Protein AF-A0A2E4YWI4-F1 (afdb_monomer_lite)

Radius of gyration: 18.25 Å; chains: 1; bounding box: 40×28×48 Å

pLDDT: mean 87.12, std 7.43, range [53.28, 95.19]

Secondary structure (DSSP, 8-state):
--HHHHHHHHHHTT--HHHHHHHHHHHHHHHHHHHHHHHHHHHHH--TT-EEEEEETTTTEEEEEEEEEE-SSEEEEEETTS--EEEEEGGG-EE-

Structure (mmCIF, N/CA/C/O backbone):
data_AF-A0A2E4YWI4-F1
#
_entry.id   AF-A0A2E4YWI4-F1
#
loop_
_atom_site.group_PDB
_atom_site.id
_atom_site.type_symbol
_atom_site.label_atom_id
_atom_site.label_alt_id
_atom_site.label_comp_id
_atom_site.label_asym_id
_atom_site.label_entity_id
_atom_site.label_seq_id
_atom_site.pdbx_PDB_ins_code
_atom_site.Cartn_x
_atom_site.Cartn_y
_atom_site.Cartn_z
_atom_site.occupancy
_atom_site.B_iso_or_equiv
_atom_site.auth_seq_id
_atom_site.auth_comp_id
_atom_site.auth_asym_id
_atom_site.auth_atom_id
_atom_site.pdbx_PDB_model_num
ATOM 1 N N . MET A 1 1 ? 20.897 -11.878 -0.628 1.00 53.28 1 MET A N 1
ATOM 2 C CA . MET A 1 1 ? 19.909 -11.339 -1.585 1.00 53.28 1 MET A CA 1
ATOM 3 C C . MET A 1 1 ? 18.966 -12.458 -1.991 1.00 53.28 1 MET A C 1
ATOM 5 O O . MET A 1 1 ? 19.333 -13.617 -1.848 1.00 53.28 1 MET A O 1
ATOM 9 N N . SER A 1 2 ? 17.728 -12.157 -2.391 1.00 75.12 2 SER A N 1
ATOM 10 C CA . SER A 1 2 ? 16.859 -13.200 -2.953 1.00 75.12 2 SER A CA 1
ATOM 11 C C . SER A 1 2 ? 17.380 -13.590 -4.334 1.00 75.12 2 SER A C 1
ATOM 13 O O . SER A 1 2 ? 17.679 -12.681 -5.100 1.00 75.12 2 SER A O 1
ATOM 15 N N . SER A 1 3 ? 17.368 -14.878 -4.686 1.00 80.75 3 SER A N 1
ATOM 16 C CA . SER A 1 3 ? 17.858 -15.400 -5.978 1.00 80.75 3 SER A CA 1
ATOM 17 C C . SER A 1 3 ? 17.350 -14.635 -7.216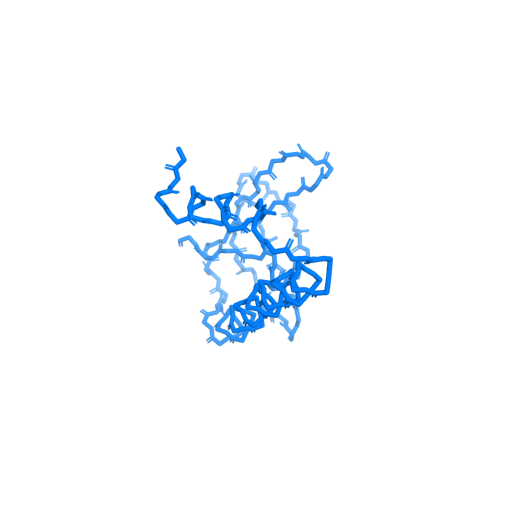 1.00 80.75 3 SER A C 1
ATOM 19 O O . SER A 1 3 ? 18.028 -14.564 -8.231 1.00 80.75 3 SER A O 1
ATOM 21 N N . ASN A 1 4 ? 16.160 -14.030 -7.134 1.00 83.75 4 ASN A N 1
ATOM 22 C CA . ASN A 1 4 ? 15.568 -13.239 -8.218 1.00 83.75 4 ASN A CA 1
ATOM 23 C C . ASN A 1 4 ? 16.202 -11.849 -8.402 1.00 83.75 4 ASN A C 1
ATOM 25 O O . ASN A 1 4 ? 16.127 -11.294 -9.493 1.00 83.75 4 ASN A O 1
ATOM 29 N N . LEU A 1 5 ? 16.791 -11.271 -7.352 1.00 87.19 5 LEU A N 1
ATOM 30 C CA . LEU A 1 5 ? 17.499 -9.990 -7.440 1.00 87.19 5 LEU A CA 1
ATOM 31 C C . LEU A 1 5 ? 18.846 -10.173 -8.142 1.00 87.19 5 LEU A C 1
ATOM 33 O O . LEU A 1 5 ? 19.188 -9.346 -8.978 1.00 87.19 5 LEU A O 1
ATOM 37 N N . ASP A 1 6 ? 19.525 -11.293 -7.896 1.00 88.38 6 ASP A N 1
ATOM 38 C CA . ASP A 1 6 ? 20.804 -11.626 -8.536 1.00 88.38 6 ASP A CA 1
ATOM 39 C C . ASP A 1 6 ? 20.641 -11.794 -10.064 1.00 88.38 6 ASP A C 1
ATOM 41 O O . ASP A 1 6 ? 21.503 -11.399 -10.850 1.00 88.38 6 ASP A O 1
ATOM 45 N N . ILE A 1 7 ? 19.490 -12.316 -10.513 1.00 87.50 7 ILE A N 1
ATOM 46 C CA . ILE A 1 7 ? 19.136 -12.397 -11.941 1.00 87.50 7 ILE A CA 1
ATOM 47 C C . ILE A 1 7 ? 18.943 -10.998 -12.538 1.00 87.50 7 ILE A C 1
ATOM 49 O O . ILE A 1 7 ? 19.427 -10.730 -13.634 1.00 87.50 7 ILE A O 1
ATOM 53 N N . ILE A 1 8 ? 18.246 -10.101 -11.833 1.00 86.69 8 ILE A N 1
ATOM 54 C CA . ILE A 1 8 ? 18.026 -8.721 -12.295 1.00 86.69 8 ILE A CA 1
ATOM 55 C C . ILE A 1 8 ? 19.359 -7.974 -12.397 1.00 86.69 8 ILE A C 1
ATOM 57 O O . ILE A 1 8 ? 19.588 -7.273 -13.379 1.00 86.69 8 ILE A O 1
ATOM 61 N N . GLU A 1 9 ? 20.242 -8.156 -11.416 1.00 87.50 9 GLU A N 1
ATOM 62 C CA . GLU A 1 9 ? 21.587 -7.578 -11.405 1.00 87.50 9 GLU A CA 1
ATOM 63 C C . GLU A 1 9 ? 22.428 -8.096 -12.578 1.00 87.50 9 GLU A C 1
ATOM 65 O O . GLU A 1 9 ? 23.008 -7.311 -13.322 1.00 87.50 9 GLU A O 1
ATOM 70 N N . THR A 1 10 ? 22.389 -9.406 -12.834 1.00 89.00 10 THR A N 1
ATOM 71 C CA . THR A 1 10 ? 23.075 -10.010 -13.986 1.00 89.00 10 THR A CA 1
ATOM 72 C C . THR A 1 10 ? 22.544 -9.463 -15.314 1.00 89.00 10 THR A C 1
ATOM 74 O O . THR A 1 10 ? 23.323 -9.105 -16.198 1.00 89.00 10 THR A O 1
ATOM 77 N N . LEU A 1 11 ? 21.219 -9.356 -15.462 1.00 87.75 11 LEU A N 1
ATOM 78 C CA . LEU A 1 11 ? 20.593 -8.830 -16.676 1.00 87.75 11 LEU A CA 1
ATOM 79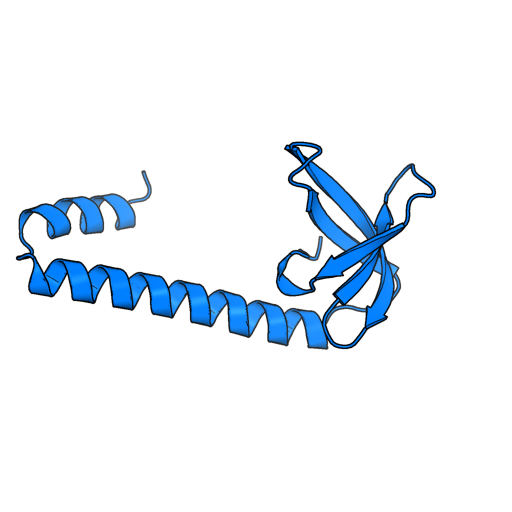 C C . LEU A 1 11 ? 20.948 -7.359 -16.908 1.00 87.75 11 LEU A C 1
ATOM 81 O O . LEU A 1 11 ? 21.202 -6.984 -18.051 1.00 87.75 11 LEU A O 1
ATOM 85 N N . ALA A 1 12 ? 21.046 -6.547 -15.852 1.00 88.31 12 ALA A N 1
ATOM 86 C CA . ALA A 1 12 ? 21.374 -5.124 -15.953 1.00 88.31 12 ALA A CA 1
ATOM 87 C C . ALA A 1 12 ? 22.721 -4.850 -16.650 1.00 88.31 12 ALA A C 1
ATOM 89 O O . ALA A 1 12 ? 22.883 -3.793 -17.249 1.00 88.31 12 ALA A O 1
ATOM 90 N N . HIS A 1 13 ? 23.660 -5.802 -16.631 1.00 90.12 13 HIS A N 1
ATOM 91 C CA . HIS A 1 13 ? 24.940 -5.690 -17.341 1.00 90.12 13 HIS A CA 1
ATOM 92 C C . HIS A 1 13 ? 24.868 -6.025 -18.838 1.00 90.12 13 HIS A C 1
ATOM 94 O O . HIS A 1 13 ? 25.808 -5.738 -19.575 1.00 90.12 13 HIS A O 1
ATOM 100 N N . SER A 1 14 ? 23.782 -6.660 -19.280 1.00 89.56 14 SER A N 1
ATOM 101 C CA . SER A 1 14 ? 23.595 -7.138 -20.658 1.00 89.56 14 SER A CA 1
ATOM 102 C C . SER A 1 14 ? 22.557 -6.346 -21.457 1.00 89.56 14 SER A C 1
ATOM 104 O O . SER A 1 14 ? 22.532 -6.437 -22.683 1.00 89.56 14 SER A O 1
ATOM 106 N N . LEU A 1 15 ? 21.704 -5.580 -20.773 1.00 91.38 15 LEU A N 1
ATOM 107 C CA . LEU A 1 15 ? 20.670 -4.753 -21.388 1.00 91.38 15 LEU A CA 1
ATOM 108 C C . LEU A 1 15 ? 21.279 -3.447 -21.907 1.00 91.38 15 LEU A C 1
ATOM 110 O O . LEU A 1 15 ? 22.095 -2.821 -21.231 1.00 91.38 15 LEU A O 1
ATOM 114 N N . ASN A 1 16 ? 20.859 -3.017 -23.096 1.00 92.88 16 ASN A N 1
ATOM 115 C CA . ASN A 1 16 ? 21.140 -1.659 -23.562 1.00 92.88 16 ASN A CA 1
ATOM 116 C C . ASN A 1 16 ? 20.206 -0.647 -22.863 1.00 92.88 16 ASN A C 1
ATOM 118 O O . ASN A 1 16 ? 19.243 -1.029 -22.196 1.00 92.88 16 ASN A O 1
ATOM 122 N N . ASP A 1 17 ? 20.462 0.652 -23.037 1.00 91.62 17 ASP A N 1
ATOM 123 C CA . ASP A 1 17 ? 19.700 1.710 -22.355 1.00 91.62 17 ASP A CA 1
ATOM 124 C C . ASP A 1 17 ? 18.188 1.671 -22.647 1.00 91.62 17 ASP A C 1
ATOM 126 O O . ASP A 1 17 ? 17.382 1.965 -21.761 1.00 91.62 17 ASP A O 1
ATOM 130 N N . SER A 1 18 ? 17.789 1.281 -23.865 1.00 93.44 18 SER A N 1
ATOM 131 C CA . SER A 1 18 ? 16.372 1.143 -24.231 1.00 93.44 18 SER A CA 1
ATOM 132 C C . SER A 1 18 ? 15.723 -0.000 -23.456 1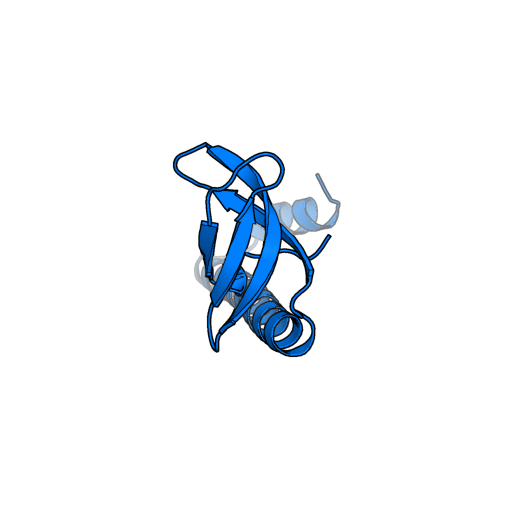.00 93.44 18 SER A C 1
ATOM 134 O O . SER A 1 18 ? 14.680 0.181 -22.827 1.00 93.44 18 SER A O 1
ATOM 136 N N . ASP A 1 19 ? 16.372 -1.163 -23.446 1.00 90.88 19 ASP A N 1
ATOM 137 C CA . ASP A 1 19 ? 15.876 -2.346 -22.752 1.00 90.88 19 ASP A CA 1
ATOM 138 C C . ASP A 1 19 ? 15.840 -2.132 -21.231 1.00 90.88 19 ASP A C 1
ATOM 140 O O . ASP A 1 19 ? 14.921 -2.592 -20.548 1.00 90.88 19 ASP A O 1
ATOM 144 N N . LEU A 1 20 ? 16.806 -1.386 -20.686 1.00 90.75 20 LEU A N 1
ATOM 145 C CA . LEU A 1 20 ? 16.838 -1.021 -19.273 1.00 90.75 20 LEU A CA 1
ATOM 146 C C . LEU A 1 20 ? 15.664 -0.102 -18.902 1.00 90.75 20 LEU A C 1
ATOM 148 O O . LEU A 1 20 ? 15.007 -0.320 -17.878 1.00 90.75 20 LEU A O 1
ATOM 152 N N . ALA A 1 21 ? 15.362 0.897 -19.735 1.00 90.81 21 ALA A N 1
ATOM 153 C CA . ALA A 1 21 ? 14.220 1.785 -19.524 1.00 90.81 21 ALA A CA 1
ATOM 154 C C . ALA A 1 21 ? 12.891 1.008 -19.539 1.00 90.81 21 ALA A C 1
ATOM 156 O O . ALA A 1 21 ? 12.024 1.216 -18.679 1.00 90.81 21 ALA A O 1
ATOM 157 N N . ASP A 1 22 ? 12.748 0.059 -20.463 1.00 93.69 22 ASP A N 1
ATOM 158 C CA .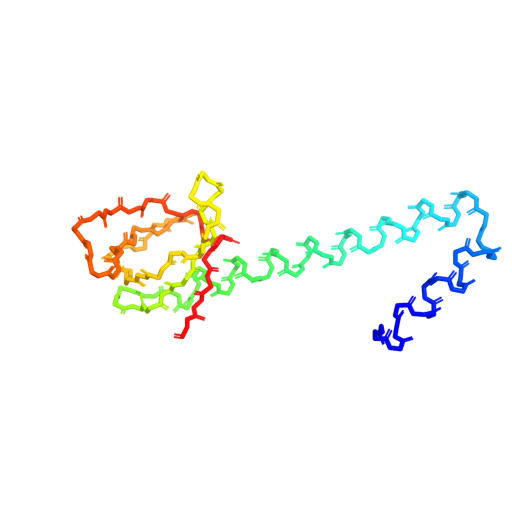 ASP A 1 22 ? 11.573 -0.803 -20.552 1.00 93.69 22 ASP A CA 1
ATOM 159 C C . ASP A 1 22 ? 11.463 -1.769 -19.368 1.00 93.69 22 ASP A C 1
ATOM 161 O O . ASP A 1 22 ? 10.382 -1.906 -18.780 1.00 93.69 22 ASP A O 1
ATOM 165 N N . ALA A 1 23 ? 12.572 -2.368 -18.932 1.00 90.56 23 ALA A N 1
ATOM 166 C CA . ALA A 1 23 ? 12.614 -3.223 -17.749 1.00 90.56 23 ALA A CA 1
ATOM 167 C C . ALA A 1 23 ? 12.172 -2.467 -16.483 1.00 90.56 23 ALA A C 1
ATOM 169 O O . ALA A 1 23 ? 11.327 -2.956 -15.722 1.00 90.56 23 ALA A O 1
ATOM 170 N N . ILE A 1 24 ? 12.661 -1.237 -16.286 1.00 91.25 24 ILE A N 1
ATOM 171 C CA . ILE A 1 24 ? 12.237 -0.364 -15.180 1.00 91.25 24 ILE A CA 1
ATOM 172 C C . ILE A 1 24 ? 10.730 -0.099 -15.256 1.00 91.25 24 ILE A C 1
ATOM 174 O O . ILE A 1 24 ? 10.024 -0.212 -14.248 1.00 91.25 24 ILE A O 1
ATOM 178 N N . ASN A 1 25 ? 10.212 0.204 -16.447 1.00 93.19 25 ASN A N 1
ATOM 179 C CA . ASN A 1 25 ? 8.787 0.444 -16.652 1.00 93.19 25 ASN A CA 1
ATOM 180 C C . ASN A 1 25 ? 7.932 -0.788 -16.327 1.00 93.19 25 ASN A C 1
ATOM 182 O O . ASN A 1 25 ? 6.874 -0.647 -15.707 1.00 93.19 25 ASN A O 1
ATOM 186 N N . ILE A 1 26 ? 8.373 -1.992 -16.700 1.00 93.38 26 ILE A N 1
ATOM 187 C CA . ILE A 1 26 ? 7.684 -3.251 -16.380 1.00 93.38 26 ILE A CA 1
ATOM 188 C C . ILE A 1 26 ? 7.613 -3.448 -14.862 1.00 93.38 26 ILE A C 1
ATOM 190 O O . ILE A 1 26 ? 6.527 -3.666 -14.313 1.00 93.38 26 ILE A O 1
ATOM 194 N N . LEU A 1 27 ? 8.745 -3.309 -14.167 1.00 91.62 27 LEU A N 1
ATOM 195 C CA . LEU A 1 27 ? 8.813 -3.453 -12.711 1.00 91.62 27 LEU A CA 1
ATOM 196 C C . LEU A 1 27 ? 7.946 -2.404 -12.002 1.00 91.62 27 LEU A C 1
ATOM 198 O O . LEU A 1 27 ? 7.205 -2.725 -11.064 1.00 91.62 27 LEU A O 1
ATOM 202 N N . HIS A 1 28 ? 7.975 -1.160 -12.482 1.00 91.62 28 HIS A N 1
ATOM 203 C CA . HIS A 1 28 ? 7.150 -0.080 -11.955 1.00 91.62 28 HIS A CA 1
ATOM 204 C C . HIS A 1 28 ? 5.651 -0.353 -12.150 1.00 91.62 28 HIS A C 1
ATOM 206 O O . HIS A 1 28 ? 4.870 -0.228 -11.201 1.00 91.62 28 HIS A O 1
ATOM 212 N N . LYS A 1 29 ? 5.237 -0.788 -13.348 1.00 92.56 29 LYS A N 1
ATOM 213 C CA . LYS A 1 29 ? 3.846 -1.170 -13.641 1.00 92.56 29 LYS A CA 1
ATOM 214 C C . LYS A 1 29 ? 3.379 -2.311 -12.739 1.00 92.56 29 LYS A C 1
ATOM 216 O O . LYS A 1 29 ? 2.300 -2.209 -12.157 1.00 92.56 29 LYS A O 1
ATOM 221 N N . ALA A 1 30 ? 4.195 -3.351 -12.558 1.00 89.19 30 ALA A N 1
ATOM 222 C CA . ALA A 1 30 ? 3.871 -4.472 -11.677 1.00 89.19 30 ALA A CA 1
ATOM 223 C C . ALA A 1 30 ? 3.687 -4.020 -10.219 1.00 89.19 30 ALA A C 1
ATOM 225 O O . ALA A 1 30 ? 2.715 -4.402 -9.564 1.00 89.19 30 ALA A O 1
ATOM 226 N N . ARG A 1 31 ? 4.574 -3.152 -9.713 1.00 87.25 31 ARG A N 1
ATOM 227 C CA . ARG A 1 31 ? 4.433 -2.550 -8.377 1.00 87.25 31 ARG A CA 1
ATOM 228 C C . ARG A 1 31 ? 3.130 -1.759 -8.254 1.00 87.25 31 ARG A C 1
ATOM 230 O O . ARG A 1 31 ? 2.397 -1.951 -7.285 1.00 87.25 31 ARG A O 1
ATOM 237 N N . LYS A 1 32 ? 2.824 -0.907 -9.236 1.00 86.62 32 LYS A N 1
ATOM 238 C CA . LYS A 1 32 ? 1.606 -0.088 -9.252 1.00 86.62 32 LYS A CA 1
ATOM 239 C C . LYS A 1 32 ? 0.339 -0.948 -9.287 1.00 86.62 32 LYS A C 1
ATOM 241 O O . LYS A 1 32 ? -0.606 -0.656 -8.561 1.00 86.62 32 LYS A O 1
ATOM 246 N N . ALA A 1 33 ? 0.331 -2.027 -10.071 1.00 84.44 33 ALA A N 1
ATOM 247 C CA . ALA A 1 33 ? -0.786 -2.969 -10.134 1.00 84.44 33 ALA A CA 1
ATOM 248 C C . ALA A 1 33 ? -1.026 -3.671 -8.787 1.00 84.44 33 ALA A C 1
ATOM 250 O O . ALA A 1 33 ? -2.162 -3.719 -8.320 1.00 84.44 33 ALA A O 1
ATOM 251 N N . ARG A 1 34 ? 0.037 -4.138 -8.112 1.00 81.31 34 ARG A N 1
ATOM 252 C CA . ARG A 1 34 ? -0.075 -4.726 -6.763 1.00 81.31 34 ARG A CA 1
ATOM 253 C C . ARG A 1 34 ? -0.658 -3.734 -5.757 1.00 81.31 34 ARG A C 1
ATOM 255 O O . ARG A 1 34 ? -1.572 -4.089 -5.025 1.00 81.31 34 ARG A O 1
ATOM 262 N N . GLN A 1 35 ? -0.190 -2.486 -5.767 1.00 79.00 35 GLN A N 1
ATOM 263 C CA . GLN A 1 35 ? -0.719 -1.434 -4.892 1.00 79.00 35 GLN A CA 1
ATOM 264 C C . GLN A 1 35 ? -2.192 -1.112 -5.183 1.00 79.00 35 GLN A C 1
ATOM 266 O O . GLN A 1 35 ? -2.975 -0.913 -4.257 1.00 79.00 35 GLN A O 1
ATOM 271 N N . ALA A 1 36 ? -2.585 -1.077 -6.460 1.00 76.25 36 ALA A N 1
ATOM 272 C CA . ALA A 1 36 ? -3.973 -0.849 -6.851 1.00 76.25 36 ALA A CA 1
ATOM 273 C C . ALA A 1 36 ? -4.891 -1.988 -6.381 1.00 76.25 36 ALA A C 1
ATOM 275 O O . ALA A 1 36 ? -5.942 -1.715 -5.802 1.00 76.25 36 ALA A O 1
ATOM 276 N N . ASN A 1 37 ? -4.468 -3.242 -6.566 1.00 76.31 37 ASN A N 1
ATOM 277 C CA . ASN A 1 37 ? -5.211 -4.418 -6.112 1.00 76.31 37 ASN A CA 1
ATOM 278 C C . ASN A 1 37 ? -5.320 -4.462 -4.587 1.00 76.31 37 ASN A C 1
ATOM 280 O O . ASN A 1 37 ? -6.410 -4.676 -4.070 1.00 76.31 37 ASN A O 1
ATOM 284 N N . GLN A 1 38 ? -4.235 -4.156 -3.873 1.00 70.38 38 GLN A N 1
ATOM 285 C CA . GLN A 1 38 ? -4.236 -4.069 -2.414 1.00 70.38 38 GLN A CA 1
ATOM 286 C C . GLN A 1 38 ? -5.202 -2.985 -1.917 1.00 70.38 38 GLN A C 1
ATOM 288 O O . GLN A 1 38 ? -5.961 -3.211 -0.983 1.00 70.38 38 GLN A O 1
ATOM 293 N N . LEU A 1 39 ? -5.250 -1.820 -2.570 1.00 71.12 39 LEU A N 1
ATOM 294 C CA . LEU A 1 39 ? -6.197 -0.759 -2.218 1.00 71.12 39 LEU A CA 1
ATOM 295 C C . LEU A 1 39 ? -7.659 -1.178 -2.454 1.00 71.12 39 LEU A C 1
ATOM 297 O O . LEU A 1 39 ? -8.544 -0.781 -1.695 1.00 71.12 39 LEU A O 1
ATOM 301 N N . LEU A 1 40 ? -7.916 -1.965 -3.500 1.00 70.25 40 LEU A N 1
ATOM 302 C CA . LEU A 1 40 ? -9.231 -2.525 -3.817 1.00 70.25 40 LEU A CA 1
ATOM 303 C C . LEU A 1 40 ? -9.646 -3.595 -2.798 1.00 70.25 40 LEU A C 1
ATOM 305 O O . LEU A 1 40 ? -10.763 -3.565 -2.289 1.00 70.25 40 LEU A O 1
ATOM 309 N N . GLU A 1 41 ? -8.727 -4.485 -2.442 1.00 71.25 41 GLU A N 1
ATOM 310 C CA . GLU A 1 41 ? -8.929 -5.522 -1.434 1.00 71.25 41 GLU A CA 1
ATOM 311 C C . GLU A 1 41 ? -9.164 -4.917 -0.046 1.00 71.25 41 GLU A C 1
ATOM 313 O O . GLU A 1 41 ? -10.132 -5.264 0.629 1.00 71.25 41 GLU A O 1
ATOM 318 N N . MET A 1 42 ? -8.355 -3.936 0.360 1.00 68.44 42 MET A N 1
ATOM 319 C CA . MET A 1 42 ? -8.526 -3.251 1.642 1.00 68.44 42 MET A CA 1
ATOM 320 C C . MET A 1 42 ? -9.829 -2.457 1.715 1.00 68.44 42 MET A C 1
ATOM 322 O O . MET A 1 42 ? -10.455 -2.416 2.770 1.00 68.44 42 MET A O 1
ATOM 326 N N . LYS A 1 43 ? -10.291 -1.863 0.606 1.00 68.19 43 LYS A N 1
ATOM 327 C CA . LYS A 1 43 ? -11.623 -1.238 0.553 1.00 68.19 43 LYS A CA 1
ATOM 328 C C . LYS A 1 43 ? -12.750 -2.221 0.854 1.00 68.19 43 LYS A C 1
ATOM 330 O O . LYS A 1 43 ? -13.748 -1.808 1.436 1.00 68.19 43 LYS A O 1
ATOM 335 N N . ASN A 1 44 ? -12.591 -3.475 0.445 1.00 70.94 44 ASN A N 1
ATOM 336 C CA . ASN A 1 44 ? -13.625 -4.496 0.569 1.00 70.94 44 ASN A CA 1
ATOM 337 C C . ASN A 1 44 ? -13.538 -5.280 1.887 1.00 70.94 44 ASN A C 1
ATOM 339 O O . ASN A 1 44 ? -14.541 -5.838 2.320 1.00 70.94 44 ASN A O 1
ATOM 343 N N . THR A 1 45 ? -12.363 -5.331 2.521 1.00 81.19 45 THR A N 1
ATOM 344 C CA . THR A 1 45 ? -12.103 -6.193 3.689 1.00 81.19 45 THR A CA 1
ATOM 345 C C . THR A 1 45 ? -11.927 -5.444 5.007 1.00 81.19 45 THR A C 1
ATOM 347 O O . THR A 1 45 ? -12.043 -6.067 6.064 1.00 81.19 45 THR A O 1
ATOM 350 N N . LEU A 1 46 ? -11.651 -4.134 4.976 1.00 83.88 46 LEU A N 1
ATOM 351 C CA . LEU A 1 46 ? -11.546 -3.330 6.191 1.00 83.88 46 LEU A CA 1
ATOM 352 C C . LEU A 1 46 ? -12.929 -3.047 6.775 1.00 83.88 46 LEU A C 1
ATOM 354 O O . LEU A 1 46 ? -13.790 -2.447 6.130 1.00 83.88 46 LEU A O 1
ATOM 358 N N . ALA A 1 47 ? -13.095 -3.389 8.044 1.00 87.94 47 ALA A N 1
ATOM 359 C CA . ALA A 1 47 ? -14.278 -3.114 8.834 1.00 87.94 47 ALA A CA 1
ATOM 360 C C . ALA A 1 47 ? -13.924 -2.323 10.098 1.00 87.94 47 ALA A C 1
ATOM 362 O O . ALA A 1 47 ? -12.774 -2.234 10.532 1.00 87.94 47 ALA A O 1
ATOM 363 N N . LYS A 1 48 ? -14.943 -1.718 10.713 1.00 90.94 48 LYS A N 1
ATOM 364 C CA . LYS A 1 48 ? -14.799 -1.115 12.041 1.00 90.94 48 LYS A CA 1
ATOM 365 C C . LYS A 1 48 ? -14.383 -2.199 13.044 1.00 90.94 48 LYS A C 1
ATOM 367 O O . LYS A 1 48 ? -15.019 -3.243 13.100 1.00 90.94 48 LYS A O 1
ATOM 372 N N . GLY A 1 49 ? -13.372 -1.907 13.857 1.00 90.56 49 GLY A N 1
ATOM 373 C CA . GLY A 1 49 ? -12.808 -2.822 14.851 1.00 90.56 49 GLY A CA 1
ATOM 374 C C . GLY A 1 49 ? -11.580 -3.597 14.372 1.00 90.56 49 GLY A C 1
ATOM 375 O O . GLY A 1 49 ? -10.856 -4.112 15.215 1.00 90.56 49 GLY A O 1
ATOM 376 N N . ASP A 1 50 ? -11.300 -3.629 13.065 1.00 91.75 50 ASP A N 1
ATOM 377 C CA . ASP A 1 50 ? -10.089 -4.272 12.548 1.00 91.75 50 ASP A CA 1
ATOM 378 C C . ASP A 1 50 ? -8.825 -3.600 13.088 1.00 91.75 50 ASP A C 1
ATOM 380 O O . ASP A 1 50 ? -8.756 -2.368 13.179 1.00 91.75 50 ASP A O 1
ATOM 384 N N . VAL A 1 51 ? -7.817 -4.417 13.391 1.00 93.06 51 VAL A N 1
ATOM 385 C CA . VAL A 1 51 ? -6.488 -3.953 13.786 1.00 93.06 51 VAL A CA 1
ATOM 386 C C . VAL A 1 51 ? -5.646 -3.738 12.537 1.00 93.06 51 VAL A C 1
ATOM 388 O O . VAL A 1 51 ? -5.598 -4.569 11.629 1.00 93.06 51 VAL A O 1
ATOM 391 N N . VAL A 1 52 ? -5.004 -2.580 12.478 1.00 93.00 52 VAL A N 1
ATOM 392 C CA . VAL A 1 52 ? -4.192 -2.146 11.350 1.00 93.00 52 VAL A CA 1
ATOM 393 C C . VAL A 1 52 ? -2.899 -1.513 11.835 1.00 93.00 52 VAL A C 1
ATOM 395 O O . VAL A 1 52 ? -2.844 -0.902 12.902 1.00 93.00 52 VAL A O 1
ATOM 398 N N . GLU A 1 53 ? -1.867 -1.616 11.013 1.00 93.81 53 GLU A N 1
ATOM 399 C CA . GLU A 1 53 ? -0.608 -0.899 11.166 1.00 93.81 53 GLU A CA 1
ATOM 400 C C . GLU A 1 53 ? -0.375 0.026 9.966 1.00 93.81 53 GLU A C 1
ATOM 402 O O . GLU A 1 53 ? -0.796 -0.269 8.842 1.00 93.81 53 GLU A O 1
ATOM 407 N N . PHE A 1 54 ? 0.279 1.163 10.193 1.00 91.62 54 PHE A N 1
ATOM 408 C CA . PHE A 1 54 ? 0.718 2.068 9.131 1.00 91.62 54 PHE A CA 1
ATOM 409 C C . PHE A 1 54 ? 2.007 2.787 9.522 1.00 91.62 54 PHE A C 1
ATOM 411 O O . PHE A 1 54 ? 2.245 3.079 10.690 1.00 91.62 54 PHE A O 1
ATOM 418 N N . TYR A 1 55 ? 2.842 3.098 8.533 1.00 90.75 55 TYR A N 1
ATOM 419 C CA . TYR A 1 55 ? 4.085 3.833 8.755 1.00 90.75 55 TYR A CA 1
ATOM 420 C C . TYR A 1 55 ? 3.825 5.339 8.877 1.00 90.75 55 TYR A C 1
ATOM 422 O O . TYR A 1 55 ? 3.203 5.936 7.993 1.00 90.75 55 TYR A O 1
ATOM 430 N N . HIS A 1 56 ? 4.329 5.967 9.941 1.00 89.88 56 HIS A N 1
ATOM 431 C CA . HIS A 1 56 ? 4.214 7.404 10.170 1.00 89.88 56 HIS A CA 1
ATOM 432 C C . HIS A 1 56 ? 5.557 8.105 9.939 1.00 89.88 56 HIS A C 1
ATOM 434 O O . HIS A 1 56 ? 6.442 8.089 10.794 1.00 89.88 56 HIS A O 1
ATOM 440 N N . SER A 1 57 ? 5.696 8.783 8.797 1.00 84.12 57 SER A N 1
ATOM 441 C CA . SER A 1 57 ? 6.967 9.364 8.335 1.00 84.12 57 SER A CA 1
ATOM 442 C C . SER A 1 57 ? 7.626 10.319 9.330 1.00 84.12 57 SER A C 1
ATOM 444 O O . SER A 1 57 ? 8.839 10.285 9.483 1.00 84.12 57 SER A O 1
ATOM 446 N N . THR A 1 58 ? 6.851 11.147 10.037 1.00 85.06 58 THR A N 1
ATOM 447 C CA . THR A 1 58 ? 7.409 12.126 10.989 1.00 85.06 58 THR A CA 1
ATOM 448 C C . THR A 1 58 ? 7.904 11.477 12.279 1.00 85.06 58 THR A C 1
ATOM 450 O O . THR A 1 58 ? 8.828 11.987 12.898 1.00 85.06 58 THR A O 1
ATOM 453 N N . LYS A 1 59 ? 7.290 10.359 12.692 1.00 83.19 59 LYS A N 1
ATOM 454 C CA . LYS A 1 59 ? 7.731 9.606 13.878 1.00 83.19 59 LYS A CA 1
ATOM 455 C C . LYS A 1 59 ? 8.797 8.566 13.508 1.00 83.19 59 LYS A C 1
ATOM 457 O O . LYS A 1 59 ? 9.507 8.083 14.376 1.00 83.19 59 LYS A O 1
ATOM 462 N N . GLY A 1 60 ? 8.911 8.229 12.221 1.00 88.69 60 GLY A N 1
ATOM 463 C CA . GLY A 1 60 ? 9.855 7.237 11.716 1.00 88.69 60 GLY A CA 1
ATOM 464 C C . GLY A 1 60 ? 9.496 5.793 12.078 1.00 88.69 60 GLY A C 1
ATOM 465 O O . GLY A 1 60 ? 10.311 4.904 11.851 1.00 88.69 60 GLY A O 1
ATOM 466 N N . GLU A 1 61 ? 8.296 5.544 12.607 1.00 90.88 61 GLU A N 1
ATOM 467 C CA . GLU A 1 61 ? 7.877 4.253 13.161 1.00 90.88 61 GLU A CA 1
ATOM 468 C C . GLU A 1 61 ? 6.537 3.774 12.584 1.00 90.88 61 GLU A C 1
ATOM 470 O O . GLU A 1 61 ? 5.779 4.539 11.976 1.00 90.88 61 GLU A O 1
ATOM 475 N N . TYR A 1 62 ? 6.246 2.486 12.775 1.00 91.00 62 TYR A N 1
ATOM 476 C CA . TYR A 1 62 ? 4.932 1.920 12.489 1.00 91.00 62 TYR A CA 1
ATOM 477 C C . TYR A 1 62 ? 4.009 2.140 13.682 1.00 91.00 62 TYR A C 1
ATOM 479 O O . TYR A 1 62 ? 4.317 1.735 14.800 1.00 91.00 62 TYR A O 1
ATOM 487 N N . ILE A 1 63 ? 2.861 2.755 13.425 1.00 92.31 63 ILE A N 1
ATOM 488 C CA . ILE A 1 63 ? 1.801 2.948 14.405 1.00 92.31 63 ILE A CA 1
ATOM 489 C C . ILE A 1 63 ? 0.778 1.834 14.221 1.00 92.31 63 ILE A C 1
ATOM 491 O O . ILE A 1 63 ? 0.325 1.576 13.102 1.00 92.31 63 ILE A O 1
ATOM 495 N N . ARG A 1 64 ? 0.389 1.202 15.328 1.00 94.50 64 ARG A N 1
ATOM 496 C CA . ARG A 1 64 ? -0.678 0.202 15.380 1.00 94.50 64 ARG A CA 1
ATOM 497 C C . ARG A 1 64 ? -1.944 0.814 15.967 1.00 94.50 64 ARG A C 1
ATOM 499 O O . ARG A 1 64 ? -1.882 1.655 16.862 1.00 94.50 64 ARG A O 1
ATOM 506 N N . GLY A 1 65 ? -3.099 0.412 15.455 1.00 94.38 65 GLY A N 1
ATOM 507 C CA . GLY A 1 65 ? -4.374 0.926 15.927 1.00 94.38 65 GLY A CA 1
ATOM 508 C C . GLY A 1 65 ? -5.575 0.144 15.423 1.00 94.38 65 GLY A C 1
ATOM 509 O O . GLY A 1 65 ? -5.458 -0.754 14.594 1.00 94.38 65 GLY A O 1
ATOM 510 N N . SER A 1 66 ? -6.755 0.518 15.911 1.00 95.12 66 SER A N 1
ATOM 511 C CA . SER A 1 66 ? -8.028 -0.080 15.505 1.00 95.12 66 SER A CA 1
ATOM 512 C C . SER A 1 66 ? -8.852 0.872 14.643 1.00 95.12 66 SER A C 1
ATOM 514 O O . SER A 1 66 ? -8.879 2.089 14.854 1.00 95.12 66 SER A O 1
ATOM 516 N N . ILE A 1 67 ? -9.561 0.335 13.652 1.00 94.06 67 ILE A N 1
ATOM 517 C CA . ILE A 1 67 ? -10.417 1.144 12.786 1.00 94.06 67 ILE A CA 1
ATOM 518 C C . ILE A 1 67 ? -11.672 1.579 13.542 1.00 94.06 67 ILE A C 1
ATOM 520 O O . ILE A 1 67 ? -12.562 0.785 13.840 1.00 94.06 67 ILE A O 1
ATOM 524 N N . LYS A 1 68 ? -11.819 2.888 13.746 1.00 93.94 68 LYS A N 1
ATOM 525 C CA . LYS A 1 68 ? -13.054 3.499 14.255 1.00 93.94 68 LYS A CA 1
ATOM 526 C C . LYS A 1 68 ? -14.114 3.635 13.167 1.00 93.94 68 LYS A C 1
ATOM 528 O O . LYS A 1 68 ? -15.305 3.457 13.430 1.00 93.94 68 LYS A O 1
ATOM 533 N N . LYS A 1 69 ? -13.695 4.026 11.959 1.00 91.81 69 LYS A N 1
ATOM 534 C CA . LYS A 1 69 ? -14.589 4.278 10.821 1.00 91.81 69 LYS A CA 1
ATOM 535 C C . LYS A 1 69 ? -13.849 4.135 9.496 1.00 91.81 69 LYS A C 1
ATOM 537 O O . LYS A 1 69 ? -12.810 4.757 9.301 1.00 91.81 69 LYS A O 1
ATOM 542 N N . VAL A 1 70 ? -14.444 3.410 8.557 1.00 90.69 70 VAL A N 1
ATOM 543 C CA . VAL A 1 70 ? -13.970 3.315 7.171 1.00 90.69 70 VAL A CA 1
ATOM 544 C C . VAL A 1 70 ? -14.655 4.401 6.329 1.00 90.69 70 VAL A C 1
ATOM 546 O O . VAL A 1 70 ? -15.862 4.613 6.443 1.00 90.69 70 VAL A O 1
ATOM 549 N N . LYS A 1 71 ? -13.890 5.135 5.515 1.00 87.56 71 LYS A N 1
ATOM 550 C CA . LYS A 1 71 ? -14.380 6.115 4.524 1.00 87.56 71 LYS A CA 1
ATOM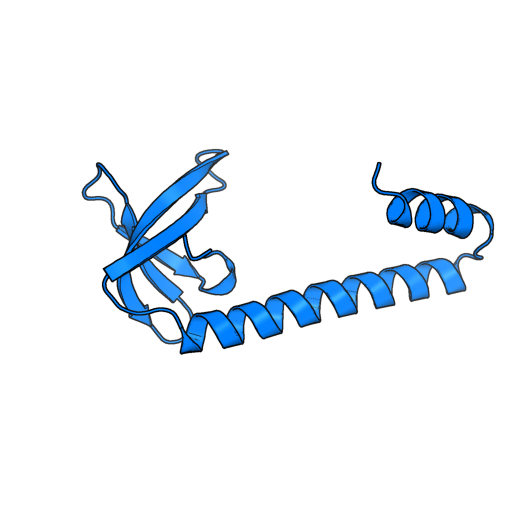 551 C C . LYS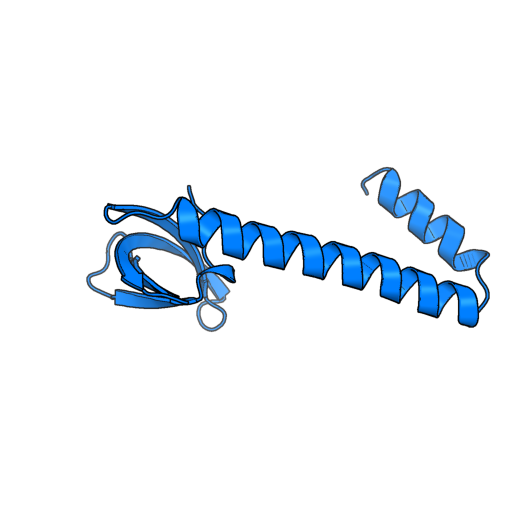 A 1 71 ? -13.955 5.654 3.122 1.00 87.56 71 LYS A C 1
ATOM 553 O O . LYS A 1 71 ? -13.125 4.770 2.979 1.00 87.56 71 LYS A O 1
ATOM 558 N N . THR A 1 72 ? -14.438 6.302 2.064 1.00 81.06 72 THR A N 1
ATOM 559 C CA . THR A 1 72 ? -14.223 5.869 0.664 1.00 81.06 72 THR A CA 1
ATOM 560 C C . THR A 1 72 ? -12.755 5.751 0.212 1.00 81.06 72 THR A C 1
ATOM 562 O O . THR A 1 72 ? -12.470 5.014 -0.730 1.00 81.06 72 THR A O 1
ATOM 565 N N . LYS A 1 73 ? -11.818 6.502 0.808 1.00 83.75 73 LYS A N 1
ATOM 566 C CA . LYS A 1 73 ? -10.382 6.508 0.427 1.00 83.75 73 LYS A CA 1
ATOM 567 C C . LYS A 1 73 ? -9.413 6.414 1.616 1.00 83.75 73 LYS A C 1
ATOM 569 O O . LYS A 1 73 ? -8.203 6.339 1.420 1.00 83.75 73 LYS A O 1
ATOM 574 N N . LYS A 1 74 ? -9.932 6.471 2.840 1.00 90.62 74 LYS A N 1
ATOM 575 C CA . LYS A 1 74 ? -9.158 6.553 4.084 1.00 90.62 74 LYS A CA 1
ATOM 576 C C . LYS A 1 74 ? -9.915 5.871 5.215 1.00 90.62 74 LYS A C 1
ATOM 578 O O . LYS A 1 74 ? -11.135 5.739 5.127 1.00 90.62 74 LYS A O 1
ATOM 583 N N . ALA A 1 75 ? -9.223 5.479 6.270 1.00 92.69 75 ALA A N 1
ATOM 584 C CA . ALA A 1 75 ? -9.840 5.003 7.498 1.00 92.69 75 ALA A CA 1
ATOM 585 C C . ALA A 1 75 ? -9.409 5.878 8.672 1.00 92.69 75 ALA A C 1
ATOM 587 O O . ALA A 1 75 ? -8.303 6.410 8.703 1.00 92.69 75 ALA A O 1
ATOM 588 N N . LEU A 1 76 ? -10.319 6.029 9.624 1.00 94.31 76 LEU A N 1
ATOM 589 C CA . LEU A 1 76 ? -10.057 6.687 10.886 1.00 94.31 76 LEU A CA 1
ATOM 590 C C . LEU A 1 76 ? -9.577 5.622 11.874 1.00 94.31 76 LEU A C 1
ATOM 592 O O . LEU A 1 76 ? -10.366 4.751 12.249 1.00 94.31 76 LEU A O 1
ATOM 596 N N . VAL A 1 77 ? -8.309 5.687 12.261 1.00 94.94 77 VAL A N 1
ATOM 597 C CA . VAL A 1 77 ? -7.632 4.713 13.125 1.00 94.94 77 VAL A CA 1
ATOM 598 C C . VAL A 1 77 ? -7.412 5.325 14.502 1.00 94.94 77 VAL A C 1
ATOM 600 O O . VAL A 1 77 ? -6.926 6.447 14.596 1.00 94.94 77 VAL A O 1
ATOM 603 N N . ILE A 1 78 ? -7.778 4.612 15.563 1.00 95.19 78 ILE A N 1
ATOM 604 C CA . ILE A 1 78 ? -7.413 4.966 16.939 1.00 95.19 78 ILE A CA 1
ATOM 605 C C . ILE A 1 78 ? -6.128 4.215 17.272 1.00 95.19 78 ILE A C 1
ATOM 607 O O . ILE A 1 78 ? -6.113 2.988 17.198 1.00 95.19 78 ILE A O 1
ATOM 611 N N . GLU A 1 79 ? -5.069 4.950 17.595 1.00 94.38 79 GLU A N 1
ATOM 612 C CA . GLU A 1 79 ? -3.766 4.393 17.976 1.00 94.38 79 GLU A CA 1
ATOM 613 C C . GLU A 1 79 ? -3.879 3.565 19.266 1.00 94.38 79 GLU A C 1
ATOM 615 O O . GLU A 1 79 ? -4.579 3.943 20.204 1.00 94.38 79 GLU A O 1
ATOM 620 N N . GLU A 1 80 ? -3.211 2.413 19.315 1.00 89.19 80 GLU A N 1
ATOM 621 C CA . GLU A 1 80 ? -3.128 1.617 20.541 1.00 89.19 80 GLU A CA 1
ATOM 622 C C . GLU A 1 80 ? -2.364 2.400 21.621 1.00 89.19 80 GLU A C 1
ATOM 624 O O . GLU A 1 80 ? -1.367 3.062 21.343 1.00 89.19 80 GLU A O 1
ATOM 629 N N . ASN A 1 81 ? -2.830 2.330 22.871 1.00 85.81 81 ASN A N 1
ATOM 630 C CA . ASN A 1 81 ? -2.240 3.028 24.025 1.00 85.81 81 ASN A CA 1
ATOM 631 C C . ASN A 1 81 ? -2.275 4.569 23.955 1.00 85.81 81 ASN A C 1
ATOM 633 O O . ASN A 1 81 ? -1.635 5.238 24.765 1.00 85.81 81 ASN A O 1
ATOM 637 N N . SER A 1 82 ? -3.051 5.143 23.033 1.00 83.44 82 SER A N 1
ATOM 638 C CA . SER A 1 82 ? -3.256 6.586 22.910 1.00 83.44 82 SER A CA 1
ATOM 639 C C . SER A 1 82 ? -4.720 6.906 22.604 1.00 83.44 82 SER A C 1
ATOM 641 O O . SER A 1 82 ? -5.456 6.103 22.040 1.00 83.44 82 SER A O 1
ATOM 643 N N . LEU A 1 83 ? -5.166 8.112 22.960 1.00 83.94 83 LEU A N 1
ATOM 644 C CA . LEU A 1 83 ? -6.462 8.644 22.514 1.00 83.94 83 LEU A CA 1
ATOM 645 C C . LEU A 1 83 ? -6.352 9.357 21.153 1.00 83.94 83 LEU A C 1
ATOM 647 O O . LEU A 1 83 ? -7.344 9.887 20.643 1.00 83.94 83 LEU A O 1
ATOM 651 N N . MET A 1 84 ? -5.155 9.381 20.554 1.00 90.50 84 MET A N 1
ATOM 652 C CA . MET A 1 84 ? -4.942 9.958 19.232 1.00 90.50 84 MET A CA 1
ATOM 653 C C . MET A 1 84 ? -5.690 9.180 18.157 1.00 90.50 84 MET A C 1
ATOM 655 O O . MET A 1 84 ? -5.752 7.950 18.137 1.00 90.50 84 MET A O 1
ATOM 659 N N . THR A 1 85 ? -6.273 9.944 17.237 1.00 92.88 85 THR A N 1
ATOM 660 C CA . THR A 1 85 ? -6.993 9.405 16.093 1.00 92.88 85 THR A CA 1
ATOM 661 C C . THR A 1 85 ? -6.367 9.922 14.805 1.00 92.88 85 THR A C 1
ATOM 663 O O . THR A 1 85 ? -6.156 11.123 14.653 1.00 92.88 85 THR A O 1
ATOM 666 N N . TRP A 1 86 ? -6.123 9.019 13.863 1.00 92.81 86 TRP A N 1
ATOM 667 C CA . TRP A 1 86 ? -5.414 9.281 12.618 1.00 92.81 86 TRP A CA 1
ATOM 668 C C . TRP A 1 86 ? -6.332 9.045 11.420 1.00 92.81 86 TRP A C 1
ATOM 670 O O . TRP A 1 86 ? -7.020 8.030 11.345 1.00 92.81 86 TRP A O 1
ATOM 680 N N . ASP A 1 87 ? -6.354 9.977 10.469 1.00 93.56 87 ASP A N 1
ATOM 681 C CA . ASP A 1 87 ? -7.056 9.813 9.191 1.00 93.56 87 ASP A CA 1
ATOM 682 C C . ASP A 1 87 ? -6.040 9.281 8.162 1.00 93.56 87 ASP A C 1
ATOM 684 O O . ASP A 1 87 ? -5.269 10.043 7.580 1.00 93.56 87 ASP A O 1
ATOM 688 N N . VAL A 1 88 ? -6.013 7.963 7.958 1.00 91.75 88 VAL A N 1
ATOM 689 C CA . VAL A 1 88 ? -4.951 7.277 7.205 1.00 91.75 88 VAL A CA 1
ATOM 690 C C . VAL A 1 88 ? -5.465 6.832 5.833 1.00 91.75 88 VAL A C 1
ATOM 692 O O . VAL A 1 88 ? -6.511 6.175 5.759 1.00 91.75 88 VAL A O 1
ATOM 695 N N . PRO A 1 89 ? -4.780 7.159 4.720 1.00 89.88 89 PRO A N 1
ATOM 696 C CA . PRO A 1 89 ? -5.126 6.641 3.399 1.00 89.88 89 PRO A CA 1
ATOM 697 C C . PRO A 1 89 ? -5.143 5.111 3.380 1.00 89.88 89 PRO A C 1
ATOM 699 O O . PRO A 1 89 ? -4.232 4.472 3.895 1.00 89.88 89 PRO A O 1
ATOM 702 N N . MET A 1 90 ? -6.145 4.512 2.734 1.00 86.00 90 MET A N 1
ATOM 703 C CA . MET A 1 90 ? -6.311 3.050 2.732 1.00 86.00 90 MET A CA 1
ATOM 704 C C . MET A 1 90 ? -5.086 2.298 2.208 1.00 86.00 90 MET A C 1
ATOM 706 O O . MET A 1 90 ? -4.744 1.259 2.747 1.00 86.00 90 MET A O 1
ATOM 710 N N . GLY A 1 91 ? -4.392 2.842 1.205 1.00 81.44 91 GLY A N 1
ATOM 711 C CA . GLY A 1 91 ? -3.183 2.221 0.650 1.00 81.44 91 GLY A CA 1
ATOM 712 C C . GLY A 1 91 ? -1.953 2.271 1.560 1.00 81.44 91 GLY A C 1
ATOM 713 O O . GLY A 1 91 ? -0.932 1.696 1.203 1.00 81.44 91 GLY A O 1
ATOM 714 N N . MET A 1 92 ? -2.023 2.979 2.692 1.00 86.75 92 MET A N 1
ATOM 715 C CA . MET A 1 92 ? -0.969 2.996 3.713 1.00 86.75 92 MET A CA 1
ATOM 716 C C . MET A 1 92 ? -1.257 2.043 4.871 1.00 86.75 92 MET A C 1
ATOM 718 O O . MET A 1 92 ? -0.373 1.803 5.689 1.00 86.75 92 MET A O 1
ATOM 722 N N . LEU A 1 93 ? -2.489 1.544 4.966 1.00 88.38 93 LEU A N 1
ATOM 723 C CA . LEU A 1 93 ? -2.882 0.618 6.011 1.00 88.38 93 LEU A CA 1
ATOM 724 C C . LEU A 1 93 ? -2.424 -0.786 5.641 1.00 88.38 93 LEU A C 1
ATOM 726 O O . LEU A 1 93 ? -2.382 -1.169 4.474 1.00 88.38 93 LEU A O 1
ATOM 730 N N . LYS A 1 94 ? -2.139 -1.575 6.663 1.00 88.75 94 LYS A N 1
ATOM 731 C CA . LYS A 1 94 ? -1.945 -3.010 6.548 1.00 88.75 94 LYS A CA 1
ATOM 732 C C . LYS A 1 94 ? -2.727 -3.667 7.672 1.00 88.75 94 LYS A C 1
ATOM 734 O O . LYS A 1 94 ? -2.583 -3.279 8.825 1.00 88.75 94 LYS A O 1
ATOM 739 N N . LYS A 1 95 ? -3.610 -4.600 7.323 1.00 86.06 95 LYS A N 1
ATOM 740 C CA . LYS A 1 95 ? -4.387 -5.362 8.306 1.00 86.06 95 LYS A CA 1
ATOM 741 C C . LYS A 1 95 ? -3.456 -6.356 9.008 1.00 86.06 95 LYS A C 1
ATOM 743 O O . LYS A 1 95 ? -2.627 -6.966 8.328 1.00 86.06 95 LYS A O 1
ATOM 748 N N . VAL A 1 96 ? -3.570 -6.446 10.334 1.00 84.56 96 VAL A N 1
ATOM 749 C CA . VAL A 1 96 ? -2.774 -7.325 11.212 1.00 84.56 96 VAL A CA 1
ATOM 750 C C . VAL A 1 96 ? -3.632 -8.480 11.700 1.00 84.56 96 VAL A C 1
ATOM 752 O O . VAL A 1 96 ? -4.819 -8.227 12.009 1.00 84.56 96 VAL A O 1
#

Sequence (96 aa):
MSSNLDIIETLAHSLNDSDLADAINILHKARKARQANQLLEMKNTLAKGDVVEFYHSTKGEYIRGSIKKVKTKKALVIEENSLMTWDVPMGMLKKV

Foldseek 3Di:
DPPVVVVVVVVVVVDDPVRVVVVVVVVVVVVVVVLVVQLVVLQVPDDFQFKKWFQDVVVRDIFIFTFHADDPFWTWTQTPPDNDIDTGGSSRIDTD